Protein AF-A0A7V3M2Y8-F1 (afdb_monomer)

Radius of gyration: 20.17 Å; Cα contacts (8 Å, |Δi|>4): 232; chains: 1; bounding box: 58×28×69 Å

pLDDT: mean 88.58, std 16.29, range [35.72, 98.75]

Sequence (155 aa):
MASTNAPSAGGGMNLGDLMNTKPVTVRPTETVAAAAKRMRDEGVGCVVVTNSTRKPIGILTDRDIVLAVVAEGRLPEATRVEEVMCRHVISGRPTHSLMDAAMKMAEASIRRLPIVDDQGRMVGLVSVDDLLVILITELSNISAAIAGPSKILTT

Foldseek 3Di:
DDDDDDDPDPDDAFQLNQFAQDFAADEQQQFQVVVVVSCVVVVHQKHFYAYPQQAGQFIDGVVLCCPVDVVVVHDRRPHGNNVRTHRDAAAAERHHHLVVVVVVCVVVVHFKHFYADPVNHGRGMDGVVSSVVVVVVVVVVVVVVVPDDDPPDDD

Structure (mmCIF, N/CA/C/O backbone):
data_AF-A0A7V3M2Y8-F1
#
_entry.id   AF-A0A7V3M2Y8-F1
#
loop_
_atom_site.group_PDB
_atom_site.id
_atom_site.type_symbol
_atom_site.label_atom_id
_atom_site.label_alt_id
_atom_site.label_comp_id
_atom_site.label_asym_id
_atom_site.label_entity_id
_atom_site.label_seq_id
_atom_site.pdbx_PDB_ins_code
_atom_site.Cartn_x
_atom_site.Cartn_y
_atom_site.Cartn_z
_atom_site.occupancy
_atom_site.B_iso_or_equiv
_atom_site.auth_seq_id
_atom_site.auth_comp_id
_atom_site.auth_asym_id
_atom_site.auth_atom_id
_atom_site.pdbx_PDB_model_num
ATOM 1 N N . MET A 1 1 ? -19.355 -6.483 -28.155 1.00 37.59 1 MET A N 1
ATOM 2 C CA . MET A 1 1 ? -18.387 -5.512 -28.705 1.00 37.59 1 MET A CA 1
ATOM 3 C C . MET A 1 1 ? -17.019 -5.909 -28.190 1.00 37.59 1 MET A C 1
ATOM 5 O O . MET A 1 1 ? -16.783 -5.826 -26.993 1.00 37.59 1 MET A O 1
ATOM 9 N N . ALA A 1 2 ? -16.209 -6.501 -29.064 1.00 36.12 2 ALA A N 1
ATOM 10 C CA . ALA A 1 2 ? -14.887 -7.010 -28.733 1.00 36.12 2 ALA A CA 1
ATOM 11 C C . ALA A 1 2 ? -13.915 -5.829 -28.615 1.00 36.12 2 ALA A C 1
ATOM 13 O O . ALA A 1 2 ? -13.763 -5.070 -29.569 1.00 36.12 2 ALA A O 1
ATOM 14 N N . SER A 1 3 ? -13.299 -5.658 -27.445 1.00 37.28 3 SER A N 1
ATOM 15 C CA . SER A 1 3 ? -12.208 -4.702 -27.267 1.00 37.28 3 SER A CA 1
ATOM 16 C C . SER A 1 3 ? -10.911 -5.405 -27.644 1.00 37.28 3 SER A C 1
ATOM 18 O O . SER A 1 3 ? -10.345 -6.170 -26.865 1.00 37.28 3 SER A O 1
ATOM 20 N N . THR A 1 4 ? -10.503 -5.201 -28.889 1.00 35.72 4 THR A N 1
ATOM 21 C CA . THR A 1 4 ? -9.242 -5.667 -29.456 1.00 35.72 4 THR A CA 1
ATOM 22 C C . THR A 1 4 ? -8.098 -4.882 -28.816 1.00 35.72 4 THR A C 1
ATOM 24 O O . THR A 1 4 ? -7.959 -3.688 -29.065 1.00 35.72 4 THR A O 1
ATOM 27 N N . ASN A 1 5 ? -7.281 -5.534 -27.984 1.00 39.06 5 ASN A N 1
ATOM 28 C CA . ASN A 1 5 ? -6.017 -4.961 -27.525 1.00 39.06 5 ASN A CA 1
ATOM 29 C C . ASN A 1 5 ? -5.008 -5.078 -28.672 1.00 39.06 5 ASN A C 1
ATOM 31 O O . ASN A 1 5 ? -4.447 -6.146 -28.915 1.00 39.06 5 ASN A O 1
ATOM 35 N N . ALA A 1 6 ? -4.831 -3.990 -29.417 1.00 38.66 6 ALA A N 1
ATOM 36 C CA . ALA A 1 6 ? -3.717 -3.870 -30.342 1.00 38.66 6 ALA A CA 1
ATOM 37 C C . ALA A 1 6 ? -2.408 -3.777 -29.533 1.00 38.66 6 ALA A C 1
ATOM 39 O O . ALA A 1 6 ? -2.364 -3.029 -28.553 1.00 38.66 6 ALA A O 1
ATOM 40 N N . PRO A 1 7 ? -1.342 -4.498 -29.916 1.00 39.38 7 PRO A N 1
ATOM 41 C CA . PRO A 1 7 ? -0.027 -4.273 -29.337 1.00 39.38 7 PRO A CA 1
ATOM 42 C C . PRO A 1 7 ? 0.440 -2.872 -29.751 1.00 39.38 7 PRO A C 1
ATOM 44 O O . PRO A 1 7 ? 0.380 -2.514 -30.930 1.00 39.38 7 PRO A O 1
ATOM 47 N N . SER A 1 8 ? 0.858 -2.055 -28.785 1.00 45.00 8 SER A N 1
ATOM 48 C CA . SER A 1 8 ? 1.403 -0.725 -29.052 1.00 45.00 8 SER A CA 1
ATOM 49 C C . SER A 1 8 ? 2.702 -0.864 -29.845 1.00 45.00 8 SER A C 1
ATOM 51 O O . SER A 1 8 ? 3.747 -1.273 -29.339 1.00 45.00 8 SER A O 1
ATOM 53 N N . ALA A 1 9 ? 2.623 -0.535 -31.132 1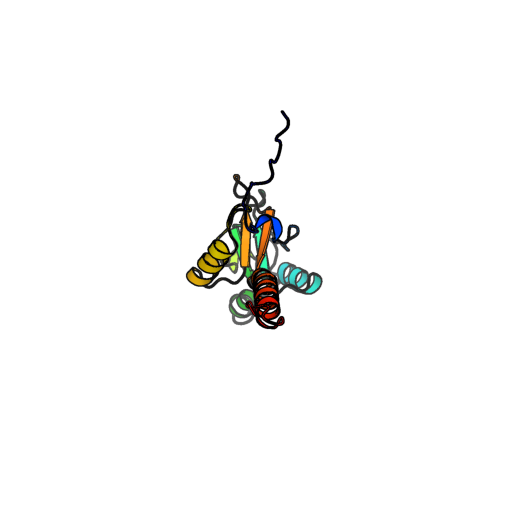.00 40.88 9 ALA A N 1
ATOM 54 C CA . ALA A 1 9 ? 3.764 -0.468 -32.026 1.00 40.88 9 ALA A CA 1
ATOM 55 C C . ALA A 1 9 ? 4.756 0.591 -31.505 1.00 40.88 9 ALA A C 1
ATOM 57 O O . ALA A 1 9 ? 4.487 1.789 -31.573 1.00 40.88 9 ALA A O 1
ATOM 58 N N . GLY A 1 10 ? 5.876 0.121 -30.942 1.00 46.59 10 GLY A N 1
ATOM 59 C CA . GLY A 1 10 ? 7.002 0.924 -30.441 1.00 46.59 10 GLY A CA 1
ATOM 60 C C . GLY A 1 10 ? 7.194 0.957 -28.916 1.00 46.59 10 GLY A C 1
ATOM 61 O O . GLY A 1 10 ? 8.102 1.638 -28.448 1.00 46.59 10 GLY A O 1
ATOM 62 N N . GLY A 1 11 ? 6.351 0.279 -28.130 1.00 46.22 11 GLY A N 1
ATOM 63 C CA . GLY A 1 11 ? 6.223 0.540 -26.691 1.00 46.22 11 GLY A CA 1
ATOM 64 C C . GLY A 1 11 ? 7.236 -0.181 -25.799 1.00 46.22 11 GLY A C 1
ATOM 65 O O . GLY A 1 11 ? 7.271 -1.407 -25.768 1.00 46.22 11 GLY A O 1
ATOM 66 N N . GLY A 1 12 ? 8.012 0.576 -25.018 1.00 69.81 12 GLY A N 1
ATOM 67 C CA . GLY A 1 12 ? 8.744 0.031 -23.871 1.00 69.81 12 GLY A CA 1
ATOM 68 C C . GLY A 1 12 ? 7.805 -0.588 -22.823 1.00 69.81 12 GLY A C 1
ATOM 69 O O . GLY A 1 12 ? 6.608 -0.295 -22.801 1.00 69.81 12 GLY A O 1
ATOM 70 N N . MET A 1 13 ? 8.364 -1.438 -21.956 1.00 83.31 13 MET A N 1
ATOM 71 C CA . MET A 1 13 ? 7.648 -2.094 -20.852 1.00 83.31 13 MET A CA 1
ATOM 72 C C . MET A 1 13 ? 6.862 -1.074 -20.010 1.00 83.31 13 MET A C 1
ATOM 74 O O . MET A 1 13 ? 7.381 -0.004 -19.675 1.00 83.31 13 MET A O 1
ATOM 78 N N . ASN A 1 14 ? 5.615 -1.401 -19.664 1.00 93.06 14 ASN A N 1
ATOM 79 C CA . ASN A 1 14 ? 4.768 -0.582 -18.793 1.00 93.06 14 ASN A CA 1
ATOM 80 C C . ASN A 1 14 ? 4.514 -1.277 -17.443 1.00 93.06 14 ASN A C 1
ATOM 82 O O . ASN A 1 14 ? 4.909 -2.420 -17.219 1.00 93.06 14 ASN A O 1
ATOM 86 N N . LEU A 1 15 ? 3.851 -0.583 -16.514 1.00 94.50 15 LEU A N 1
ATOM 87 C CA . LEU A 1 15 ? 3.574 -1.138 -15.184 1.00 94.50 15 LEU A CA 1
ATOM 88 C C . LEU A 1 15 ? 2.610 -2.328 -15.204 1.00 94.50 15 LEU A C 1
ATOM 90 O O . LEU A 1 15 ? 2.671 -3.160 -14.303 1.00 94.50 15 LEU A O 1
ATOM 94 N N . GLY A 1 16 ? 1.723 -2.419 -16.193 1.00 93.38 16 GLY A N 1
ATOM 95 C CA . GLY A 1 16 ? 0.828 -3.560 -16.372 1.00 93.38 16 GLY A CA 1
ATOM 96 C C . GLY A 1 16 ? 1.572 -4.865 -16.655 1.00 93.38 16 GLY A C 1
ATOM 97 O O . GLY A 1 16 ? 1.127 -5.912 -16.191 1.00 93.38 16 GLY A O 1
ATOM 98 N N . ASP A 1 17 ? 2.715 -4.786 -17.338 1.00 91.56 17 ASP A N 1
ATOM 99 C CA . ASP A 1 17 ? 3.572 -5.938 -17.644 1.00 91.56 17 ASP A CA 1
ATOM 100 C C . ASP A 1 17 ? 4.380 -6.412 -16.420 1.00 91.56 17 ASP A C 1
ATOM 102 O O . ASP A 1 17 ? 4.778 -7.574 -16.350 1.00 91.56 17 ASP A O 1
ATOM 106 N N . LEU A 1 18 ? 4.612 -5.517 -15.450 1.00 91.81 18 LEU A N 1
ATOM 107 C CA . LEU A 1 18 ? 5.467 -5.753 -14.280 1.00 91.81 18 LEU A CA 1
ATOM 108 C C . LEU A 1 18 ? 4.690 -6.060 -12.991 1.00 91.81 18 LEU A C 1
ATOM 110 O O . LEU A 1 18 ? 5.189 -6.762 -12.115 1.00 91.81 18 LEU A O 1
ATOM 114 N N . MET A 1 19 ? 3.497 -5.488 -12.822 1.00 92.81 19 MET A N 1
ATOM 115 C CA . MET A 1 19 ? 2.816 -5.471 -11.527 1.00 92.81 19 MET A CA 1
ATOM 116 C C . MET A 1 19 ? 2.486 -6.865 -10.982 1.00 92.81 19 MET A C 1
ATOM 118 O O . MET A 1 19 ? 2.012 -7.753 -11.693 1.00 92.81 19 MET A O 1
ATOM 122 N N . ASN A 1 20 ? 2.576 -7.011 -9.659 1.00 92.19 20 ASN A N 1
ATOM 123 C CA . ASN A 1 20 ? 1.949 -8.132 -8.976 1.00 92.19 20 ASN A CA 1
ATOM 124 C C . ASN A 1 20 ? 0.421 -7.953 -9.006 1.00 92.19 20 ASN A C 1
ATOM 126 O O . ASN A 1 20 ? -0.121 -7.032 -8.392 1.00 92.19 20 ASN A O 1
ATOM 130 N N . THR A 1 21 ? -0.277 -8.854 -9.701 1.00 92.19 21 THR A N 1
ATOM 131 C CA . THR A 1 21 ? -1.742 -8.832 -9.885 1.00 92.19 21 THR A CA 1
ATOM 132 C C . THR A 1 21 ? -2.530 -9.373 -8.688 1.00 92.19 21 THR A C 1
ATOM 134 O O . THR A 1 21 ? -3.751 -9.210 -8.617 1.00 92.19 21 THR A O 1
ATOM 137 N N . LYS A 1 22 ? -1.851 -9.988 -7.714 1.00 89.19 22 LYS A N 1
ATOM 138 C CA . LYS A 1 22 ? -2.440 -10.511 -6.474 1.00 89.19 22 LYS A CA 1
ATOM 139 C C . LYS A 1 22 ? -1.781 -9.865 -5.250 1.00 89.19 22 LYS A C 1
ATOM 141 O O . LYS A 1 22 ? -1.167 -10.562 -4.445 1.00 89.19 22 LYS A O 1
ATOM 146 N N . PRO A 1 23 ? -1.882 -8.533 -5.090 1.00 88.75 23 PRO A N 1
ATOM 147 C CA . PRO A 1 23 ? -1.292 -7.872 -3.942 1.00 88.75 23 PRO A CA 1
ATOM 148 C C . PRO A 1 23 ? -2.015 -8.264 -2.655 1.00 88.75 23 PRO A C 1
ATOM 150 O O . PRO A 1 23 ? -3.239 -8.425 -2.623 1.00 88.75 23 PRO A O 1
ATOM 153 N N . VAL A 1 24 ? -1.250 -8.352 -1.572 1.00 93.94 24 VAL A N 1
ATOM 154 C CA . VAL A 1 24 ? -1.788 -8.597 -0.237 1.00 93.94 24 VAL A CA 1
ATOM 155 C C . VAL A 1 24 ? -2.535 -7.349 0.229 1.00 93.94 24 VAL A C 1
ATOM 157 O O . VAL A 1 24 ? -1.978 -6.249 0.303 1.00 93.94 24 VAL A O 1
ATOM 160 N N . THR A 1 25 ? -3.820 -7.513 0.536 1.00 96.69 25 THR A N 1
ATOM 161 C CA . THR A 1 25 ? -4.692 -6.411 0.957 1.00 96.69 25 THR A CA 1
ATOM 162 C C . THR A 1 25 ? -5.392 -6.720 2.266 1.00 96.69 25 THR A C 1
ATOM 164 O O . THR A 1 25 ? -5.542 -7.883 2.635 1.00 96.69 25 THR A O 1
ATOM 167 N N . VAL A 1 26 ? -5.827 -5.675 2.966 1.00 97.88 26 VAL A N 1
ATOM 168 C CA . VAL A 1 26 ? -6.645 -5.748 4.187 1.00 97.88 26 VAL A CA 1
ATOM 169 C C . VAL A 1 26 ? -7.804 -4.751 4.114 1.00 97.88 26 VAL A C 1
ATOM 171 O O . VAL A 1 26 ? -7.811 -3.831 3.291 1.00 97.88 26 VAL A O 1
ATOM 174 N N . ARG A 1 27 ? -8.803 -4.930 4.972 1.00 98.12 27 ARG A N 1
ATOM 175 C CA . ARG A 1 27 ? -9.927 -4.017 5.184 1.00 98.12 27 ARG A CA 1
ATOM 176 C C . ARG A 1 27 ? -9.571 -3.006 6.276 1.00 98.12 27 ARG A C 1
ATOM 178 O O . ARG A 1 27 ? -8.875 -3.365 7.220 1.00 98.12 27 ARG A O 1
ATOM 185 N N . PRO A 1 28 ? -10.114 -1.779 6.220 1.00 98.06 28 PRO A N 1
ATOM 186 C CA . PRO A 1 28 ? -9.896 -0.772 7.265 1.00 98.06 28 PRO A CA 1
ATOM 187 C C . PRO A 1 28 ? -10.350 -1.235 8.657 1.00 98.06 28 PRO A C 1
ATOM 189 O O . PRO A 1 28 ? -9.745 -0.870 9.659 1.00 98.06 28 PRO A O 1
ATOM 192 N N . THR A 1 29 ? -11.393 -2.066 8.707 1.00 98.19 29 THR A N 1
ATOM 193 C CA . THR A 1 29 ? -12.003 -2.574 9.941 1.00 98.19 29 THR A CA 1
ATOM 194 C C . THR A 1 29 ? -11.336 -3.834 10.490 1.00 98.19 29 THR A C 1
ATOM 196 O O . THR A 1 29 ? -11.727 -4.293 11.559 1.00 98.19 29 THR A O 1
ATOM 199 N N . GLU A 1 30 ? -10.396 -4.442 9.756 1.00 98.50 30 GLU A N 1
ATOM 200 C CA . GLU A 1 30 ? -9.602 -5.554 10.288 1.00 98.50 30 GLU A CA 1
ATOM 201 C C . GLU A 1 30 ? -8.678 -5.056 11.405 1.00 98.50 30 GLU A C 1
ATOM 203 O O . GLU A 1 30 ? -8.342 -3.871 11.480 1.00 98.50 30 GLU A O 1
ATOM 208 N N . THR A 1 31 ? -8.275 -5.965 12.288 1.00 98.75 31 THR A N 1
ATOM 209 C CA . THR A 1 31 ? -7.360 -5.646 13.385 1.00 98.75 31 THR A CA 1
ATOM 210 C C . THR A 1 31 ? -5.920 -5.596 12.889 1.00 98.75 31 THR A C 1
ATOM 212 O O . THR A 1 31 ? -5.555 -6.257 11.909 1.00 98.75 31 THR A O 1
ATOM 215 N N . VAL A 1 32 ? -5.071 -4.853 13.594 1.00 98.62 32 VAL A N 1
ATOM 216 C CA . VAL A 1 32 ? -3.632 -4.825 13.308 1.00 98.62 32 VAL A CA 1
ATOM 217 C C . VAL A 1 32 ? -3.017 -6.218 13.467 1.00 98.62 32 VAL A C 1
ATOM 219 O O . VAL A 1 32 ? -2.200 -6.614 12.640 1.00 98.62 32 VAL A O 1
ATOM 222 N N . ALA A 1 33 ? -3.464 -7.007 14.449 1.00 98.56 33 ALA A N 1
ATOM 223 C CA . ALA A 1 33 ? -3.034 -8.398 14.609 1.00 98.56 33 ALA A CA 1
ATOM 224 C C . ALA A 1 33 ? -3.329 -9.259 13.365 1.00 98.56 33 ALA A C 1
ATOM 226 O O . ALA A 1 33 ? -2.471 -10.020 12.912 1.00 98.56 33 ALA A O 1
ATOM 227 N N . ALA A 1 34 ? -4.526 -9.128 12.780 1.00 98.50 34 ALA A N 1
ATOM 228 C CA . ALA A 1 34 ? -4.894 -9.855 11.566 1.00 98.50 34 ALA A CA 1
ATOM 229 C C . ALA A 1 34 ? -4.056 -9.409 10.357 1.00 98.50 34 ALA A C 1
ATOM 231 O O . ALA A 1 34 ? -3.604 -10.252 9.578 1.00 98.50 34 ALA A O 1
ATOM 232 N N . ALA A 1 35 ? -3.798 -8.103 10.230 1.00 98.31 35 ALA A N 1
ATOM 233 C CA . ALA A 1 35 ? -2.927 -7.565 9.190 1.00 98.31 35 ALA A CA 1
ATOM 234 C C . ALA A 1 35 ? -1.484 -8.082 9.326 1.00 98.31 35 ALA A C 1
ATOM 236 O O . ALA A 1 35 ? -0.930 -8.579 8.349 1.00 98.31 35 ALA A O 1
ATOM 237 N N . ALA A 1 36 ? -0.913 -8.056 10.534 1.00 98.19 36 ALA A N 1
ATOM 238 C CA . ALA A 1 36 ? 0.427 -8.573 10.823 1.00 98.19 36 ALA A CA 1
ATOM 239 C C . ALA A 1 36 ? 0.540 -10.085 10.565 1.00 98.19 36 ALA A C 1
ATOM 241 O O . ALA A 1 36 ? 1.536 -10.574 10.033 1.00 98.19 36 ALA A O 1
ATOM 242 N N . LYS A 1 37 ? -0.507 -10.848 10.897 1.00 98.25 37 LYS A N 1
ATOM 243 C CA . LYS A 1 37 ? -0.588 -12.272 10.556 1.00 98.25 37 LYS A CA 1
ATOM 244 C C . LYS A 1 37 ? -0.553 -12.482 9.041 1.00 98.25 37 LYS A C 1
ATOM 246 O O . LYS A 1 37 ? 0.223 -13.310 8.581 1.00 98.25 37 LYS A O 1
ATOM 251 N N . ARG A 1 38 ? -1.328 -11.707 8.278 1.00 97.81 38 ARG A N 1
ATOM 252 C CA . ARG A 1 38 ? -1.330 -11.775 6.810 1.00 97.81 38 ARG A CA 1
ATOM 253 C C . ARG A 1 38 ? 0.029 -11.385 6.218 1.00 97.81 38 ARG A C 1
ATOM 255 O O . ARG A 1 38 ? 0.496 -12.057 5.312 1.00 97.81 38 ARG A O 1
ATOM 262 N N . MET A 1 39 ? 0.681 -10.358 6.764 1.00 96.75 39 MET A N 1
ATOM 263 C CA . MET A 1 39 ? 2.054 -9.974 6.407 1.00 96.75 39 MET A CA 1
ATOM 264 C C . MET A 1 39 ? 3.031 -11.143 6.561 1.00 96.75 39 MET A C 1
ATOM 266 O O . MET A 1 39 ? 3.744 -11.473 5.619 1.00 96.75 39 MET A O 1
ATOM 270 N N . ARG A 1 40 ? 3.014 -11.820 7.716 1.00 97.19 40 ARG A N 1
ATOM 271 C CA . ARG A 1 40 ? 3.857 -12.997 7.962 1.00 97.19 40 ARG A CA 1
ATOM 272 C C . ARG A 1 40 ? 3.538 -14.145 7.008 1.00 97.19 40 ARG A C 1
ATOM 274 O O . ARG A 1 40 ? 4.458 -14.712 6.431 1.00 97.19 40 ARG A O 1
ATOM 281 N N . ASP A 1 41 ? 2.262 -14.502 6.887 1.00 96.81 41 ASP A N 1
ATOM 282 C CA . ASP A 1 41 ? 1.836 -15.688 6.138 1.00 96.81 41 ASP A CA 1
ATOM 283 C C . ASP A 1 41 ? 2.131 -15.535 4.628 1.00 96.81 41 ASP A C 1
ATOM 285 O O . ASP A 1 41 ? 2.451 -16.517 3.966 1.00 96.81 41 ASP A O 1
ATOM 289 N N . GLU A 1 42 ? 2.108 -14.303 4.108 1.00 94.50 42 GLU A N 1
ATOM 290 C CA . GLU A 1 42 ? 2.435 -13.972 2.711 1.00 94.50 42 GLU A CA 1
ATOM 291 C C . GLU A 1 42 ? 3.896 -13.514 2.510 1.00 94.50 42 GLU A C 1
ATOM 293 O O . GLU A 1 42 ? 4.312 -13.239 1.386 1.00 94.50 42 GLU A O 1
ATOM 298 N N . GLY A 1 43 ? 4.684 -13.391 3.584 1.00 92.19 43 G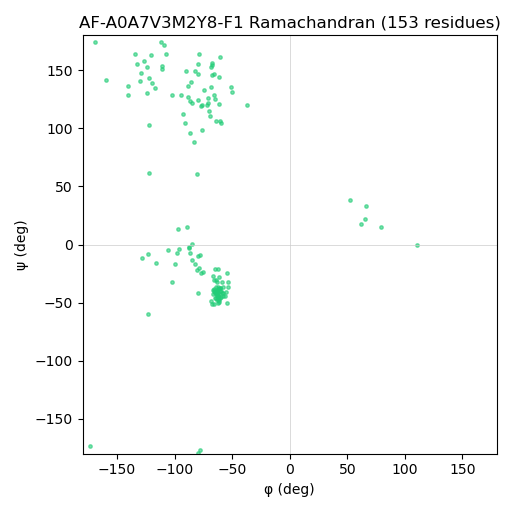LY A N 1
ATOM 299 C CA . GLY A 1 43 ? 6.080 -12.945 3.523 1.00 92.19 43 GLY A CA 1
ATOM 300 C C . GLY A 1 43 ? 6.272 -11.490 3.071 1.00 92.19 43 GLY A C 1
ATOM 301 O O . GLY A 1 43 ? 7.262 -11.180 2.410 1.00 92.19 43 GLY A O 1
ATOM 302 N N . VAL A 1 44 ? 5.345 -10.585 3.406 1.00 91.88 44 VAL A N 1
ATOM 303 C CA . VAL A 1 44 ? 5.383 -9.166 3.006 1.00 91.88 44 VAL A CA 1
ATOM 304 C C . VAL A 1 44 ? 5.424 -8.231 4.214 1.00 91.88 44 VAL A C 1
ATOM 306 O O . VAL A 1 44 ? 4.666 -8.410 5.153 1.00 91.88 44 VAL A O 1
ATOM 309 N N . GLY A 1 45 ? 6.232 -7.167 4.168 1.00 91.62 45 GLY A N 1
ATOM 310 C CA . GLY A 1 45 ? 6.291 -6.147 5.240 1.00 91.62 45 GLY A CA 1
ATOM 311 C C . GLY A 1 45 ? 5.310 -4.976 5.077 1.00 91.62 45 GLY A C 1
ATOM 312 O O . GLY A 1 45 ? 5.517 -3.880 5.606 1.00 91.62 45 GLY A O 1
ATOM 313 N N . CYS A 1 46 ? 4.310 -5.133 4.206 1.00 92.94 46 CYS A N 1
ATOM 314 C CA . CYS A 1 46 ? 3.356 -4.087 3.854 1.00 92.94 46 CYS A CA 1
ATOM 315 C C . CYS A 1 46 ? 2.084 -4.685 3.258 1.00 92.94 46 CYS A C 1
ATOM 317 O O . CYS A 1 46 ? 2.149 -5.5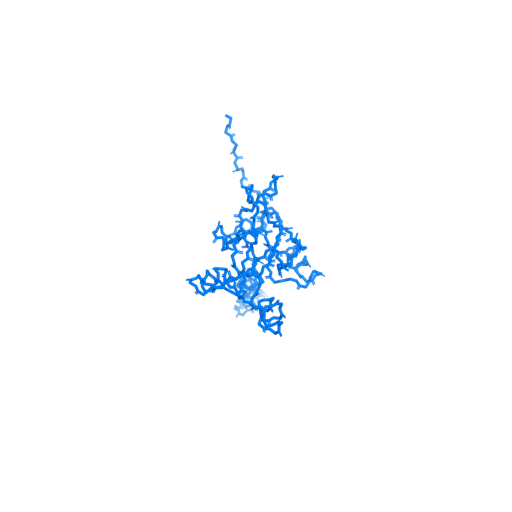82 2.419 1.00 92.94 46 CYS A O 1
ATOM 319 N N . VAL A 1 47 ? 0.938 -4.105 3.605 1.00 96.06 47 VAL A N 1
ATOM 320 C CA . VAL A 1 47 ? -0.366 -4.427 3.016 1.00 96.06 47 VAL A CA 1
ATOM 321 C C . VAL A 1 47 ? -1.064 -3.160 2.556 1.00 96.06 47 VAL A C 1
ATOM 323 O O . VAL A 1 47 ? -0.928 -2.096 3.166 1.00 96.06 47 VAL A O 1
ATOM 326 N N . VAL A 1 48 ? -1.841 -3.273 1.482 1.00 96.94 48 VAL A N 1
ATOM 327 C CA . VAL A 1 48 ? -2.667 -2.156 1.017 1.00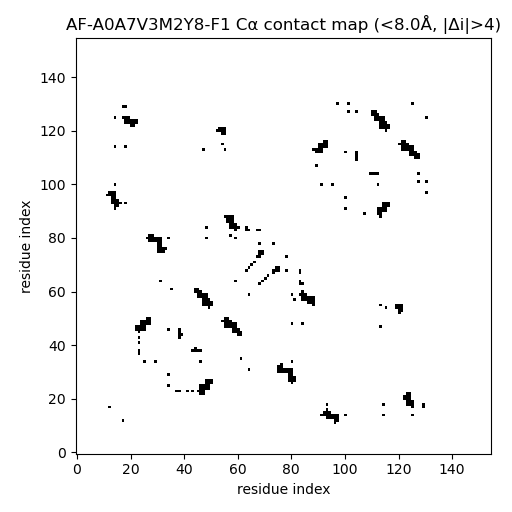 96.94 48 VAL A CA 1
ATOM 328 C C . VAL A 1 48 ? -4.067 -2.275 1.594 1.00 96.94 48 VAL A C 1
ATOM 330 O O . VAL A 1 48 ? -4.722 -3.314 1.502 1.00 96.94 48 VAL A O 1
ATOM 333 N N . VAL A 1 49 ? -4.539 -1.195 2.201 1.00 98.00 49 VAL A N 1
ATOM 334 C CA . VAL A 1 49 ? -5.864 -1.124 2.802 1.00 98.00 49 VAL A CA 1
ATOM 335 C C . VAL A 1 49 ? -6.863 -0.725 1.731 1.00 98.00 49 VAL A C 1
ATOM 337 O O . VAL A 1 49 ? -6.718 0.321 1.096 1.00 98.00 49 VAL A O 1
ATOM 340 N N . THR A 1 50 ? -7.889 -1.547 1.523 1.00 97.50 50 THR A N 1
ATOM 341 C CA . THR A 1 50 ? -8.910 -1.307 0.499 1.00 97.50 50 THR A CA 1
ATOM 342 C C . THR A 1 50 ? -10.315 -1.234 1.086 1.00 97.50 50 THR A C 1
ATOM 344 O O . THR A 1 50 ? -10.676 -1.962 2.015 1.00 97.50 50 THR A O 1
ATOM 347 N N . ASN A 1 51 ? -11.141 -0.350 0.526 1.00 96.19 51 ASN A N 1
ATOM 348 C CA . ASN A 1 51 ? -12.557 -0.247 0.883 1.00 96.19 51 ASN A CA 1
ATOM 349 C C . ASN A 1 51 ? -13.408 -1.331 0.183 1.00 96.19 51 ASN A C 1
ATOM 351 O O . ASN A 1 51 ? -12.904 -2.164 -0.573 1.00 96.19 51 ASN A O 1
ATOM 355 N N . SER A 1 52 ? -14.727 -1.351 0.412 1.00 95.44 52 SER A N 1
ATOM 356 C CA . SER A 1 52 ? -15.672 -2.311 -0.207 1.00 95.44 52 SER A CA 1
ATOM 357 C C . SER A 1 52 ? -15.642 -2.361 -1.731 1.00 95.44 52 SER A C 1
ATOM 359 O O . SER A 1 52 ? -15.959 -3.404 -2.288 1.00 95.44 52 SER A O 1
ATOM 361 N N . THR A 1 53 ? -15.204 -1.298 -2.401 1.00 95.38 53 THR A N 1
ATOM 362 C CA . THR A 1 53 ? -15.109 -1.231 -3.862 1.00 95.38 53 THR A CA 1
ATOM 363 C C . THR A 1 53 ? -13.706 -1.543 -4.391 1.00 95.38 53 THR A C 1
ATOM 365 O O . THR A 1 53 ? -13.437 -1.317 -5.566 1.00 95.38 53 THR A O 1
ATOM 368 N N . ARG A 1 54 ? -12.811 -2.088 -3.549 1.00 94.75 54 ARG A N 1
ATOM 369 C CA . ARG A 1 54 ? -11.387 -2.356 -3.840 1.00 94.75 54 ARG A CA 1
ATOM 370 C C . ARG A 1 54 ? -10.559 -1.109 -4.166 1.00 94.75 54 ARG A C 1
ATOM 372 O O . ARG A 1 54 ? -9.466 -1.231 -4.718 1.00 94.75 54 ARG A O 1
ATOM 379 N N . LYS A 1 55 ? -11.031 0.090 -3.821 1.00 96.88 55 LYS A N 1
ATOM 380 C CA . LYS A 1 55 ? -10.197 1.292 -3.924 1.00 96.88 55 LYS A CA 1
ATOM 381 C C . LYS A 1 55 ? -9.168 1.285 -2.799 1.00 96.88 55 LYS A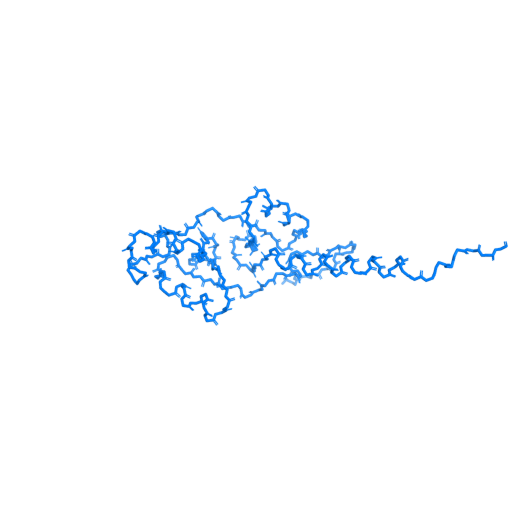 C 1
ATOM 383 O O . LYS A 1 55 ? -9.562 1.032 -1.654 1.00 96.88 55 LYS A O 1
ATOM 388 N N . PRO A 1 56 ? -7.886 1.550 -3.087 1.00 97.25 56 PRO A N 1
ATOM 389 C CA . PRO A 1 56 ? -6.889 1.686 -2.045 1.00 97.25 56 PRO A CA 1
ATOM 390 C C . PRO A 1 56 ? -7.137 2.993 -1.279 1.00 97.25 56 PRO A C 1
ATOM 392 O O . PRO A 1 56 ? -7.274 4.058 -1.874 1.00 97.25 56 PRO A O 1
ATOM 395 N N . ILE A 1 57 ? -7.251 2.892 0.042 1.00 97.50 57 ILE A N 1
ATOM 396 C CA . ILE A 1 57 ? -7.562 4.010 0.951 1.00 97.50 57 ILE A CA 1
ATOM 397 C C . ILE A 1 57 ? -6.506 4.200 2.041 1.00 97.50 57 ILE A C 1
ATOM 399 O O . ILE A 1 57 ? -6.564 5.166 2.798 1.00 97.50 57 ILE A O 1
ATOM 403 N N . GLY A 1 58 ? -5.561 3.270 2.138 1.00 96.69 58 GLY A N 1
ATOM 404 C CA . GLY A 1 58 ? -4.398 3.418 2.986 1.00 96.69 58 GLY A CA 1
ATOM 405 C C . GLY A 1 58 ? -3.357 2.344 2.727 1.00 96.69 58 GLY A C 1
ATOM 406 O O . GLY A 1 58 ? -3.580 1.406 1.960 1.00 96.69 58 GLY A O 1
ATOM 407 N N . ILE A 1 59 ? -2.216 2.485 3.382 1.00 95.75 59 ILE A N 1
ATOM 408 C CA . ILE A 1 59 ? -1.143 1.495 3.420 1.00 95.75 59 ILE A CA 1
ATOM 409 C C . ILE A 1 59 ? -0.754 1.291 4.883 1.00 95.75 59 ILE A C 1
ATOM 411 O O . ILE A 1 59 ? -0.718 2.252 5.651 1.00 95.75 59 ILE A O 1
ATOM 415 N N . LEU A 1 60 ? -0.486 0.042 5.259 1.00 97.06 60 LEU A N 1
ATOM 416 C CA . LEU A 1 60 ? 0.049 -0.313 6.569 1.00 97.06 60 LEU A CA 1
ATOM 417 C C . LEU A 1 60 ? 1.348 -1.101 6.392 1.00 97.06 60 LEU A C 1
ATOM 419 O O . LEU A 1 60 ? 1.380 -2.070 5.631 1.00 97.06 60 LEU A O 1
ATOM 423 N N . THR A 1 61 ? 2.394 -0.700 7.107 1.00 95.44 61 THR A N 1
ATOM 424 C CA . THR A 1 61 ? 3.719 -1.334 7.104 1.00 95.44 61 THR A CA 1
ATOM 425 C C . THR A 1 61 ? 4.116 -1.827 8.494 1.00 95.44 61 THR A C 1
ATOM 427 O O . THR A 1 61 ? 3.581 -1.357 9.498 1.00 95.44 61 THR A O 1
ATOM 430 N N . ASP A 1 62 ? 5.112 -2.714 8.571 1.00 95.62 62 ASP A N 1
ATOM 431 C CA . ASP A 1 62 ? 5.678 -3.173 9.852 1.00 95.62 62 ASP A CA 1
ATOM 432 C C . ASP A 1 62 ? 6.132 -1.998 10.734 1.00 95.62 62 ASP A C 1
ATOM 434 O O . ASP A 1 62 ? 5.957 -2.010 11.952 1.00 95.62 62 ASP A O 1
ATOM 438 N N . ARG A 1 63 ? 6.671 -0.939 10.111 1.00 94.62 63 ARG A N 1
ATOM 439 C CA . ARG A 1 63 ? 7.089 0.283 10.807 1.00 94.62 63 ARG A CA 1
ATOM 440 C C . ARG A 1 63 ? 5.906 0.994 11.457 1.00 94.62 63 ARG A C 1
ATOM 442 O O . ARG A 1 63 ? 6.038 1.435 12.595 1.00 94.62 63 ARG A O 1
ATOM 449 N N . ASP A 1 64 ? 4.777 1.097 10.762 1.00 95.50 64 ASP A N 1
ATOM 450 C CA . ASP A 1 64 ? 3.571 1.727 11.309 1.00 95.50 64 ASP A CA 1
ATOM 451 C C . ASP A 1 64 ? 3.052 0.937 12.514 1.00 95.50 64 ASP A C 1
ATOM 453 O O . ASP A 1 64 ? 2.686 1.522 13.527 1.00 95.50 64 ASP A O 1
ATOM 457 N N . ILE A 1 65 ? 3.095 -0.398 12.447 1.00 97.88 65 ILE A N 1
ATOM 458 C CA . ILE A 1 65 ? 2.707 -1.271 13.563 1.00 97.88 65 ILE A CA 1
ATOM 459 C C . ILE A 1 65 ? 3.631 -1.051 14.767 1.00 97.88 65 ILE A C 1
ATOM 461 O O . ILE A 1 65 ? 3.160 -0.861 15.889 1.00 97.88 65 ILE A O 1
ATOM 465 N N . VAL A 1 66 ? 4.946 -1.034 14.549 1.00 98.06 66 VAL A N 1
ATOM 466 C CA . VAL A 1 66 ? 5.920 -0.812 15.627 1.00 98.06 66 VAL A CA 1
ATOM 467 C C . VAL A 1 66 ? 5.720 0.558 16.277 1.00 98.06 66 VAL A C 1
ATOM 469 O O . VAL A 1 66 ? 5.673 0.648 17.501 1.00 98.06 66 VAL A O 1
ATOM 472 N N . LEU A 1 67 ? 5.581 1.617 15.479 1.00 97.69 67 LEU A N 1
ATOM 473 C CA . LEU A 1 67 ? 5.527 2.984 15.996 1.00 97.69 67 LEU A CA 1
ATOM 474 C C . LEU A 1 67 ? 4.159 3.363 16.564 1.00 97.69 67 LEU A C 1
ATOM 476 O O . LEU A 1 67 ? 4.104 3.997 17.604 1.00 97.69 67 LEU A O 1
ATOM 480 N N . ALA A 1 68 ? 3.063 2.990 15.905 1.00 97.38 68 ALA A N 1
ATOM 481 C CA . ALA A 1 68 ? 1.726 3.465 16.264 1.00 97.38 68 ALA A CA 1
ATOM 482 C C . ALA A 1 68 ? 0.924 2.483 17.130 1.00 97.38 68 ALA A C 1
ATOM 484 O O . ALA A 1 68 ? -0.178 2.829 17.565 1.00 97.38 68 ALA A O 1
ATOM 485 N N . VAL A 1 69 ? 1.428 1.260 17.346 1.00 98.12 69 VAL A N 1
ATOM 486 C CA . VAL A 1 69 ? 0.770 0.234 18.174 1.00 98.12 69 VAL A CA 1
ATOM 487 C C . VAL A 1 69 ? 1.687 -0.235 19.291 1.00 98.12 69 VAL A C 1
ATOM 489 O O . VAL A 1 69 ? 1.345 -0.058 20.456 1.00 98.12 69 VAL A O 1
ATOM 492 N N . VAL A 1 70 ? 2.856 -0.790 18.956 1.00 98.12 70 VAL A N 1
ATOM 493 C CA . VAL A 1 70 ? 3.756 -1.381 19.962 1.00 98.12 70 VAL A CA 1
ATOM 494 C C . VAL A 1 70 ? 4.344 -0.308 20.877 1.00 98.12 70 VAL A C 1
ATOM 496 O O . VAL A 1 70 ? 4.237 -0.430 22.095 1.00 98.12 70 VAL A O 1
ATOM 499 N N . ALA A 1 71 ? 4.926 0.752 20.310 1.00 98.19 71 ALA A N 1
ATOM 500 C CA . ALA A 1 71 ? 5.533 1.831 21.092 1.00 98.19 71 ALA A CA 1
ATOM 501 C C . ALA A 1 71 ? 4.507 2.598 21.947 1.00 98.19 71 ALA A C 1
ATOM 503 O O . ALA A 1 71 ? 4.830 3.038 23.045 1.00 98.19 71 ALA A O 1
ATOM 504 N N . GLU A 1 72 ? 3.263 2.684 21.474 1.00 98.00 72 GLU A N 1
ATOM 505 C CA . GLU A 1 72 ? 2.145 3.330 22.175 1.00 98.00 72 GLU A CA 1
ATOM 506 C C . GLU A 1 72 ? 1.439 2.400 23.184 1.00 98.00 72 GLU A C 1
ATOM 508 O O . GLU A 1 72 ? 0.457 2.792 23.810 1.00 98.00 72 GLU A O 1
ATOM 513 N N . GLY A 1 73 ? 1.884 1.144 23.331 1.00 97.50 73 GLY A N 1
ATOM 514 C CA . GLY A 1 73 ? 1.284 0.177 24.258 1.00 97.50 73 GLY A CA 1
ATOM 515 C C . GLY A 1 73 ? -0.155 -0.229 23.911 1.00 97.50 73 GLY A C 1
ATOM 516 O O . GLY A 1 73 ? -0.902 -0.680 24.781 1.00 97.50 73 GLY A O 1
ATOM 517 N N . ARG A 1 74 ? -0.574 -0.065 22.653 1.00 98.25 74 ARG A N 1
ATOM 518 C CA . ARG A 1 74 ? -1.916 -0.443 22.191 1.00 98.25 74 ARG A CA 1
ATOM 519 C C . ARG A 1 74 ? -1.988 -1.944 21.941 1.00 98.25 74 ARG A C 1
ATOM 521 O O . ARG A 1 74 ? -1.035 -2.555 21.466 1.00 98.25 74 ARG A O 1
ATOM 528 N N . LEU A 1 75 ? -3.156 -2.532 22.192 1.00 98.38 75 LEU A N 1
ATOM 529 C CA . LEU A 1 75 ? -3.412 -3.943 21.901 1.00 98.38 75 LEU A CA 1
ATOM 530 C C . LEU A 1 75 ? -3.657 -4.141 20.390 1.00 98.38 75 LEU A C 1
ATOM 532 O O . LEU A 1 75 ? -4.627 -3.573 19.864 1.00 98.38 75 LEU A O 1
ATOM 536 N N . PRO A 1 76 ? -2.836 -4.936 19.673 1.00 98.12 76 PRO A N 1
ATOM 537 C CA . PRO A 1 76 ? -3.003 -5.171 18.235 1.00 98.12 76 PRO A CA 1
ATOM 538 C C . PRO A 1 76 ? -4.337 -5.830 17.857 1.00 98.12 76 PRO A C 1
ATOM 540 O O . PRO A 1 76 ? -4.831 -5.632 16.747 1.00 98.12 76 PRO A O 1
ATOM 543 N N . GLU A 1 77 ? -4.928 -6.611 18.761 1.00 98.44 77 GLU A N 1
ATOM 544 C CA . GLU A 1 77 ? -6.211 -7.298 18.581 1.00 98.44 77 GLU A CA 1
ATOM 545 C C . GLU A 1 77 ? -7.410 -6.356 18.729 1.00 98.44 77 GLU A C 1
ATOM 547 O O . GLU A 1 77 ? -8.474 -6.635 18.182 1.00 98.44 77 GLU A O 1
ATOM 552 N N . ALA A 1 78 ? -7.247 -5.246 19.453 1.00 98.06 78 ALA A N 1
ATOM 553 C CA . ALA A 1 78 ? -8.294 -4.246 19.660 1.00 98.06 78 ALA A CA 1
ATOM 554 C C . ALA A 1 78 ? -8.143 -3.023 18.741 1.00 98.06 78 ALA A C 1
ATOM 556 O O . ALA A 1 78 ? -9.095 -2.268 18.567 1.00 98.06 78 ALA A O 1
ATOM 557 N N . THR A 1 79 ? -6.963 -2.830 18.148 1.00 98.56 79 THR A N 1
ATOM 558 C CA . THR A 1 79 ? -6.666 -1.699 17.263 1.00 98.56 79 THR A CA 1
ATOM 559 C C . THR A 1 79 ? -7.037 -2.030 15.824 1.00 98.56 79 THR A C 1
ATOM 561 O O . THR A 1 79 ? -6.560 -3.027 15.273 1.00 98.56 79 THR A O 1
ATOM 564 N N . ARG A 1 80 ? -7.845 -1.185 15.178 1.00 98.62 80 ARG A N 1
ATOM 565 C CA . ARG A 1 80 ? -8.173 -1.334 13.756 1.00 98.62 80 ARG A CA 1
ATOM 566 C C . ARG A 1 80 ? -7.087 -0.757 12.864 1.00 98.62 80 ARG A C 1
ATOM 568 O O . ARG A 1 80 ? -6.446 0.241 13.187 1.00 98.62 80 ARG A O 1
ATOM 575 N N . VAL A 1 81 ? -6.941 -1.347 11.683 1.00 98.50 81 VAL A N 1
ATOM 576 C CA . VAL A 1 81 ? -6.002 -0.890 10.650 1.00 98.50 81 VAL A CA 1
ATOM 577 C C . VAL A 1 81 ? -6.239 0.579 10.283 1.00 98.50 81 VAL A C 1
ATOM 579 O O . VAL A 1 81 ? -5.284 1.337 10.136 1.00 98.50 81 VAL A O 1
ATOM 582 N N . GLU A 1 82 ? -7.495 1.016 10.170 1.00 98.31 82 GLU A N 1
ATOM 583 C CA . GLU A 1 82 ? -7.833 2.400 9.805 1.00 98.31 82 GLU A CA 1
ATOM 584 C C . GLU A 1 82 ? -7.350 3.467 10.795 1.00 98.31 82 GLU A C 1
ATOM 586 O O . GLU A 1 82 ? -7.230 4.638 10.423 1.00 98.31 82 GLU A O 1
ATOM 591 N N . GLU A 1 83 ? -7.074 3.078 12.038 1.00 97.88 83 GLU A N 1
ATOM 592 C CA . GLU A 1 83 ? -6.590 3.978 13.085 1.00 97.88 83 GLU A CA 1
ATOM 593 C C . GLU A 1 83 ? -5.092 4.276 12.954 1.00 97.88 83 GLU A C 1
ATOM 595 O O . GLU A 1 83 ? -4.621 5.256 13.524 1.00 97.88 83 GLU A O 1
ATOM 600 N N . VAL A 1 84 ? -4.343 3.432 12.236 1.00 97.69 84 VAL A N 1
ATOM 601 C CA . VAL A 1 84 ? -2.872 3.504 12.153 1.00 97.69 84 VAL A CA 1
ATOM 602 C C . VAL A 1 84 ? -2.320 3.508 10.730 1.00 97.69 84 VAL A C 1
ATOM 604 O O . VAL A 1 84 ? -1.143 3.789 10.536 1.00 97.69 84 VAL A O 1
ATOM 607 N N . MET A 1 85 ? -3.142 3.215 9.719 1.00 96.81 85 MET A N 1
ATOM 608 C CA . MET A 1 85 ? -2.706 3.238 8.323 1.00 96.81 85 MET A CA 1
ATOM 609 C C . MET A 1 85 ? -2.333 4.651 7.856 1.00 96.81 85 MET A C 1
ATOM 611 O O . MET A 1 85 ? -3.000 5.637 8.185 1.00 96.81 85 MET A O 1
ATOM 615 N N . CYS A 1 86 ? -1.349 4.741 6.964 1.00 93.69 86 CYS A N 1
ATOM 616 C CA . CYS A 1 86 ? -1.117 5.956 6.197 1.00 93.69 86 CYS A CA 1
ATOM 617 C C . CYS A 1 86 ? -2.231 6.119 5.155 1.00 93.69 86 CYS A C 1
ATOM 619 O O . CYS A 1 86 ? -2.411 5.258 4.295 1.00 93.69 86 CYS A O 1
ATOM 621 N N . ARG A 1 87 ? -2.990 7.219 5.223 1.00 93.38 87 ARG A N 1
ATOM 622 C CA . ARG A 1 87 ? -4.157 7.477 4.353 1.00 93.38 87 ARG A CA 1
ATOM 623 C C . ARG A 1 87 ? -3.795 8.046 2.982 1.00 93.38 87 ARG A C 1
ATOM 625 O O . ARG A 1 87 ? -4.623 8.030 2.073 1.00 93.38 87 ARG A O 1
ATOM 632 N N . HIS A 1 88 ? -2.583 8.571 2.823 1.00 86.50 88 HIS A N 1
ATOM 633 C CA . HIS A 1 88 ? -2.155 9.179 1.570 1.00 86.50 88 HIS A CA 1
ATOM 634 C C . HIS A 1 88 ? -1.660 8.104 0.599 1.00 86.50 88 HIS A C 1
ATOM 636 O O . HIS A 1 88 ? -0.481 7.759 0.575 1.00 86.50 88 HIS A O 1
ATOM 642 N N . VAL A 1 89 ? -2.585 7.547 -0.186 1.00 91.31 89 VAL A N 1
ATOM 643 C CA . VAL A 1 89 ? -2.246 6.538 -1.190 1.00 91.31 89 VAL A CA 1
ATOM 644 C C . VAL A 1 89 ? -1.978 7.187 -2.536 1.00 91.31 89 VAL A C 1
ATOM 646 O O . VAL A 1 89 ? -2.887 7.671 -3.208 1.00 91.31 89 VAL A O 1
ATOM 649 N N . ILE A 1 90 ? -0.724 7.124 -2.958 1.00 94.31 90 ILE A N 1
ATOM 650 C CA . ILE A 1 90 ? -0.319 7.473 -4.316 1.00 94.31 90 ILE A CA 1
ATOM 651 C C . ILE A 1 90 ? -0.434 6.222 -5.173 1.00 94.31 90 ILE A C 1
ATOM 653 O O . ILE A 1 90 ? -0.069 5.131 -4.740 1.00 94.31 90 ILE A O 1
ATOM 657 N N . SER A 1 91 ? -0.978 6.369 -6.378 1.00 96.12 91 SER A N 1
ATOM 658 C CA . SER A 1 91 ? -1.236 5.246 -7.277 1.00 96.12 91 SER A CA 1
ATOM 659 C C . SER A 1 91 ? -0.762 5.508 -8.705 1.00 96.12 91 SER A C 1
ATOM 661 O O . SER A 1 91 ? -0.610 6.649 -9.154 1.00 96.12 91 SER A O 1
ATOM 663 N N . GLY A 1 92 ? -0.495 4.416 -9.416 1.00 96.38 92 GLY A N 1
ATOM 664 C CA . GLY A 1 92 ? -0.192 4.382 -10.839 1.00 96.38 92 GLY A CA 1
ATOM 665 C C . GLY A 1 92 ? -1.324 3.755 -11.654 1.00 96.38 92 GLY A C 1
ATOM 666 O O . GLY A 1 92 ? -2.267 3.186 -11.108 1.00 96.38 92 GLY A O 1
ATOM 667 N N . ARG A 1 93 ? -1.205 3.839 -12.978 1.00 97.38 93 ARG A N 1
ATOM 668 C CA . ARG A 1 93 ? -2.036 3.129 -13.952 1.00 97.38 93 ARG A CA 1
ATOM 669 C C . ARG A 1 93 ? -1.183 2.068 -14.648 1.00 97.38 93 ARG A C 1
ATOM 671 O O . ARG A 1 93 ? 0.023 2.289 -14.767 1.00 97.38 93 ARG A O 1
ATOM 678 N N . PRO A 1 94 ? -1.779 0.974 -15.154 1.00 96.94 94 PRO A N 1
ATOM 679 C CA . PRO A 1 94 ? -1.047 -0.038 -15.916 1.00 96.94 94 PRO A CA 1
ATOM 680 C C . PRO A 1 94 ? -0.267 0.547 -17.100 1.00 96.94 94 PRO A C 1
ATOM 682 O O . PRO A 1 94 ? 0.817 0.085 -17.413 1.00 96.94 94 PRO A O 1
ATOM 685 N N . THR A 1 95 ? -0.786 1.609 -17.717 1.00 95.50 95 THR A N 1
ATOM 686 C CA . THR A 1 95 ? -0.189 2.264 -18.887 1.00 95.50 95 THR A CA 1
ATOM 687 C C . THR A 1 95 ? 0.991 3.186 -18.577 1.00 95.50 95 THR A C 1
ATOM 689 O O . THR A 1 95 ? 1.630 3.659 -19.513 1.00 95.50 95 THR A O 1
ATOM 692 N N . HIS A 1 96 ? 1.281 3.488 -17.306 1.00 95.06 96 HIS A N 1
ATOM 693 C CA . HIS A 1 96 ? 2.443 4.315 -16.966 1.00 95.06 96 HIS A CA 1
ATOM 694 C C . HIS A 1 96 ? 3.752 3.579 -17.274 1.00 95.06 96 HIS A C 1
ATOM 696 O O . HIS A 1 96 ? 3.807 2.347 -17.251 1.00 95.06 96 HIS A O 1
ATOM 702 N N . SER A 1 97 ? 4.814 4.343 -17.523 1.00 94.31 97 SER A N 1
ATOM 703 C CA . SER A 1 97 ? 6.150 3.780 -17.700 1.00 94.31 97 SER A CA 1
ATOM 704 C C . SER A 1 97 ? 6.800 3.423 -16.358 1.00 94.31 97 SER A C 1
ATOM 706 O O . SER A 1 97 ? 6.398 3.905 -15.292 1.00 94.31 97 SER A O 1
ATOM 708 N N . LEU A 1 98 ? 7.856 2.607 -16.411 1.00 92.88 98 LEU A N 1
ATOM 709 C CA . LEU A 1 98 ? 8.696 2.313 -15.245 1.00 92.88 98 LEU A CA 1
ATOM 710 C C . LEU A 1 98 ? 9.353 3.585 -14.685 1.00 92.88 98 LEU A C 1
ATOM 712 O O . LEU A 1 98 ? 9.447 3.737 -13.468 1.00 92.88 98 LEU A O 1
ATOM 716 N N . MET A 1 99 ? 9.765 4.513 -15.557 1.00 91.38 99 MET A N 1
ATOM 717 C CA . MET A 1 99 ? 10.396 5.768 -15.137 1.00 91.38 99 MET A CA 1
ATOM 718 C C . MET A 1 99 ? 9.410 6.665 -14.382 1.00 91.38 99 MET A C 1
ATOM 720 O O . MET A 1 99 ? 9.749 7.181 -13.319 1.00 91.38 99 MET A O 1
ATOM 724 N N . ASP A 1 100 ? 8.166 6.774 -14.861 1.00 92.88 100 ASP A N 1
ATOM 725 C CA . ASP A 1 100 ? 7.119 7.531 -14.162 1.00 92.88 100 ASP A CA 1
ATOM 726 C C . ASP A 1 100 ? 6.858 6.963 -12.763 1.00 92.88 100 ASP A C 1
ATOM 728 O O . ASP A 1 100 ? 6.648 7.711 -11.806 1.00 92.88 100 ASP A O 1
ATOM 732 N N . ALA A 1 101 ? 6.856 5.632 -12.627 1.00 94.69 101 ALA A N 1
ATOM 733 C CA . ALA A 1 101 ? 6.711 4.986 -11.328 1.00 94.69 101 ALA A CA 1
ATOM 734 C C . ALA A 1 101 ? 7.895 5.287 -10.408 1.00 94.69 101 ALA A C 1
ATOM 736 O O . ALA A 1 101 ? 7.671 5.649 -9.254 1.00 94.69 101 ALA A O 1
ATOM 737 N N . ALA A 1 102 ? 9.127 5.178 -10.913 1.00 93.94 102 ALA A N 1
ATOM 738 C CA . ALA A 1 102 ? 10.335 5.472 -10.150 1.00 93.94 102 ALA A CA 1
ATOM 739 C C . ALA A 1 102 ? 10.354 6.926 -9.652 1.00 93.94 102 ALA A C 1
ATOM 741 O O . ALA A 1 102 ? 10.608 7.165 -8.471 1.00 93.94 102 ALA A O 1
ATOM 742 N N . MET A 1 103 ? 10.009 7.887 -10.516 1.00 94.00 103 MET A N 1
ATOM 743 C CA . MET A 1 103 ? 9.909 9.303 -10.149 1.00 94.00 103 MET A CA 1
ATOM 744 C C . MET A 1 103 ? 8.844 9.536 -9.077 1.00 94.00 103 MET A C 1
ATOM 746 O O . MET A 1 103 ? 9.146 10.117 -8.038 1.00 94.00 103 MET A O 1
ATOM 750 N N . LYS A 1 104 ? 7.628 9.001 -9.260 1.00 94.88 104 LYS A N 1
ATOM 751 C CA . LYS A 1 104 ? 6.553 9.109 -8.257 1.00 94.88 104 LYS A CA 1
ATOM 752 C C . LYS A 1 104 ? 6.948 8.505 -6.912 1.00 94.88 104 LYS A C 1
ATOM 754 O O . LYS A 1 104 ? 6.640 9.075 -5.869 1.00 94.88 104 LYS A O 1
ATOM 759 N N . MET A 1 105 ? 7.609 7.349 -6.929 1.00 94.75 105 MET A N 1
ATOM 760 C CA . MET A 1 105 ? 8.110 6.694 -5.721 1.00 94.75 105 MET A CA 1
ATOM 761 C C . MET A 1 105 ? 9.159 7.555 -5.008 1.00 94.75 105 MET A C 1
ATOM 763 O O . MET A 1 105 ? 9.088 7.705 -3.788 1.00 94.75 105 MET A O 1
ATOM 767 N N . ALA A 1 106 ? 10.087 8.154 -5.758 1.00 94.31 106 ALA A N 1
ATOM 768 C CA . ALA A 1 106 ? 11.122 9.031 -5.219 1.00 94.31 106 ALA A CA 1
ATOM 769 C C . ALA A 1 106 ? 10.537 10.322 -4.625 1.00 94.31 106 ALA A C 1
ATOM 771 O O . ALA A 1 106 ? 10.798 10.631 -3.463 1.00 94.31 106 ALA A O 1
ATOM 772 N N . GLU A 1 107 ? 9.699 11.034 -5.382 1.00 94.88 107 GLU A N 1
ATOM 773 C CA . GLU A 1 107 ? 9.056 12.287 -4.959 1.00 94.88 107 GLU A CA 1
ATOM 774 C C . GLU A 1 107 ? 8.232 12.102 -3.684 1.00 94.88 107 GLU A C 1
ATOM 776 O O . GLU A 1 107 ? 8.290 12.915 -2.764 1.00 94.88 107 GLU A O 1
ATOM 781 N N . ALA A 1 108 ? 7.497 10.997 -3.605 1.00 91.88 108 ALA A N 1
ATOM 782 C CA . ALA A 1 108 ? 6.663 10.692 -2.457 1.00 91.88 108 ALA A CA 1
ATOM 783 C C . ALA A 1 108 ? 7.376 9.943 -1.329 1.00 91.88 108 ALA A C 1
ATOM 785 O O . ALA A 1 108 ? 6.758 9.658 -0.303 1.00 91.88 108 ALA A O 1
ATOM 786 N N . SER A 1 109 ? 8.651 9.585 -1.511 1.00 91.50 109 SER A N 1
ATOM 787 C CA . SER A 1 109 ? 9.407 8.747 -0.573 1.00 91.50 109 SER A CA 1
ATOM 788 C C . SER A 1 109 ? 8.696 7.429 -0.217 1.00 91.50 109 SER A C 1
ATOM 790 O O . SER A 1 109 ? 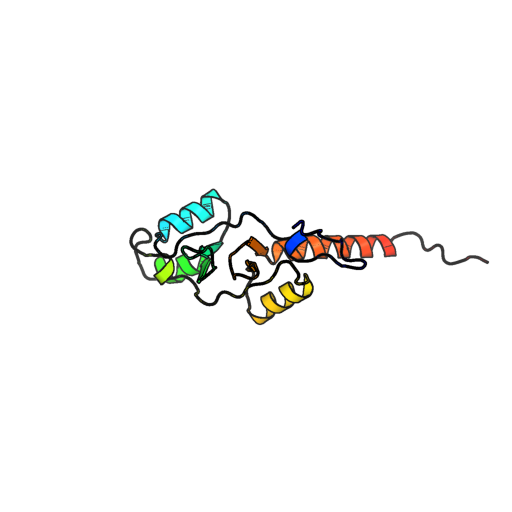8.745 6.962 0.923 1.00 91.50 109 SER A O 1
ATOM 792 N N . ILE A 1 110 ? 8.041 6.804 -1.200 1.00 91.69 110 ILE A N 1
ATOM 793 C CA . ILE A 1 110 ? 7.358 5.513 -1.049 1.00 91.69 110 ILE A CA 1
ATOM 794 C C . ILE A 1 110 ? 8.081 4.425 -1.833 1.00 91.69 110 ILE A C 1
ATOM 796 O O . ILE A 1 110 ? 8.685 4.670 -2.870 1.00 91.69 110 ILE A O 1
ATOM 800 N N . ARG A 1 111 ? 7.982 3.184 -1.356 1.00 92.25 111 ARG A N 1
ATOM 801 C CA . ARG A 1 111 ? 8.613 2.023 -2.009 1.00 92.25 111 ARG A CA 1
ATOM 802 C C . ARG A 1 111 ? 7.636 1.117 -2.749 1.00 92.25 111 ARG A C 1
ATOM 804 O O . ARG A 1 111 ? 8.045 0.116 -3.326 1.00 92.25 111 ARG A O 1
ATOM 811 N N . ARG A 1 112 ? 6.340 1.405 -2.646 1.00 92.19 112 ARG A N 1
ATOM 812 C CA . ARG A 1 112 ? 5.250 0.578 -3.164 1.00 92.19 112 ARG A CA 1
ATOM 813 C C . ARG A 1 112 ? 4.187 1.484 -3.753 1.00 92.19 112 ARG A C 1
ATOM 815 O O . ARG A 1 112 ? 3.739 2.412 -3.088 1.00 92.19 112 ARG A O 1
ATOM 822 N N . LEU A 1 113 ? 3.791 1.189 -4.981 1.00 95.81 113 LEU A N 1
ATOM 823 C CA . LEU A 1 113 ? 2.854 1.963 -5.773 1.00 95.81 113 LEU A CA 1
ATOM 824 C C . LEU A 1 113 ? 1.674 1.064 -6.163 1.00 95.81 113 LEU A C 1
ATOM 826 O O . LEU A 1 113 ? 1.799 0.222 -7.056 1.00 95.81 113 LEU A O 1
ATOM 830 N N . PRO A 1 114 ? 0.523 1.206 -5.487 1.00 96.69 114 PRO A N 1
ATOM 831 C CA . PRO A 1 114 ? -0.740 0.638 -5.936 1.00 96.69 114 PRO A CA 1
ATOM 832 C C . PRO A 1 114 ? -1.036 0.983 -7.395 1.00 96.69 114 PRO A C 1
ATOM 834 O O . PRO A 1 114 ? -0.988 2.151 -7.778 1.00 96.69 114 PRO A O 1
ATOM 837 N N . ILE A 1 115 ? -1.390 -0.017 -8.196 1.00 97.50 115 ILE A N 1
ATOM 838 C CA . ILE A 1 115 ? -1.830 0.172 -9.578 1.00 97.50 115 ILE A CA 1
ATOM 839 C C . ILE A 1 115 ? -3.347 0.045 -9.628 1.00 97.50 115 ILE A C 1
ATOM 841 O O . ILE A 1 115 ? -3.911 -0.922 -9.105 1.00 97.50 115 ILE A O 1
ATOM 845 N N . VAL A 1 116 ? -4.010 1.031 -10.233 1.00 97.50 116 VAL A N 1
ATOM 846 C CA . VAL A 1 116 ? -5.473 1.130 -10.278 1.00 97.50 116 VAL A CA 1
ATOM 847 C C . VAL A 1 116 ? -6.015 1.225 -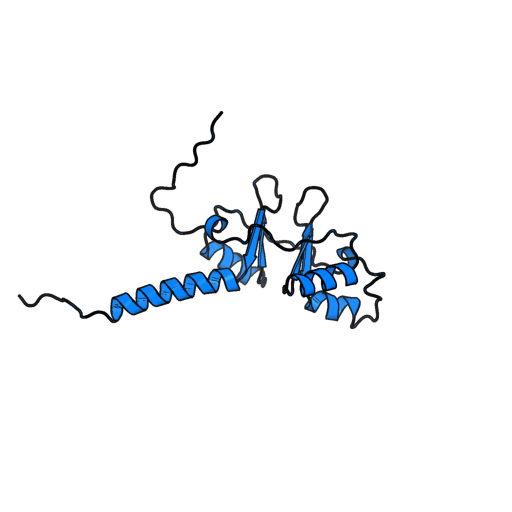11.703 1.00 97.50 116 VAL A C 1
ATOM 849 O O . VAL A 1 116 ? -5.339 1.717 -12.606 1.00 97.50 116 VAL A O 1
ATOM 852 N N . ASP A 1 117 ? -7.250 0.760 -11.893 1.00 96.44 117 ASP A N 1
ATOM 853 C CA . ASP A 1 117 ? -8.009 0.934 -13.136 1.00 96.44 117 ASP A CA 1
ATOM 854 C C . ASP A 1 117 ? -8.620 2.347 -13.268 1.00 96.44 117 ASP A C 1
ATOM 856 O O . ASP A 1 117 ? -8.442 3.230 -12.422 1.00 96.44 117 ASP A O 1
ATOM 860 N N . ASP A 1 118 ? -9.383 2.581 -14.337 1.00 95.88 118 ASP A N 1
ATOM 861 C CA . ASP A 1 118 ? -10.075 3.856 -14.583 1.00 95.88 118 ASP A CA 1
ATOM 862 C C . ASP A 1 118 ? -11.155 4.183 -13.550 1.00 95.88 118 ASP A C 1
ATOM 864 O O . ASP A 1 118 ? -11.480 5.350 -13.338 1.00 95.88 118 ASP A O 1
ATOM 868 N N . GLN A 1 119 ? -11.658 3.175 -12.840 1.00 96.00 119 GLN A N 1
ATOM 869 C CA . GLN A 1 119 ? -12.601 3.350 -11.740 1.00 96.00 119 GLN A CA 1
ATOM 870 C C . GLN A 1 119 ? -11.892 3.583 -10.394 1.00 96.00 119 GLN A C 1
ATOM 872 O O . GLN A 1 119 ? -12.559 3.825 -9.381 1.00 96.00 119 GLN A O 1
ATOM 877 N N . GLY A 1 120 ? -10.555 3.548 -10.368 1.00 95.62 120 GLY A N 1
ATOM 878 C CA . GLY A 1 120 ? -9.718 3.711 -9.180 1.00 95.62 120 GLY A CA 1
ATOM 879 C C . GLY A 1 120 ? -9.620 2.451 -8.318 1.00 95.62 120 GLY A C 1
ATOM 880 O O . GLY A 1 120 ? -9.234 2.537 -7.152 1.00 95.62 120 GLY A O 1
ATOM 881 N N . ARG A 1 121 ? -10.013 1.289 -8.843 1.00 96.50 121 ARG A N 1
ATOM 882 C CA . ARG A 1 121 ? -9.948 0.010 -8.128 1.00 96.50 121 ARG A CA 1
ATOM 883 C C . ARG A 1 121 ? -8.572 -0.600 -8.308 1.00 96.50 121 ARG A C 1
ATOM 885 O O . ARG A 1 121 ? -8.017 -0.565 -9.401 1.00 96.50 121 ARG A O 1
ATOM 892 N N . MET A 1 122 ? -8.037 -1.185 -7.245 1.00 95.56 122 MET A N 1
ATOM 893 C CA . MET A 1 122 ? -6.732 -1.833 -7.278 1.00 95.56 122 MET A CA 1
ATOM 894 C C . MET A 1 122 ? -6.734 -3.049 -8.213 1.00 95.56 122 MET A C 1
ATOM 896 O O . MET A 1 122 ? -7.522 -3.982 -8.035 1.00 95.56 122 MET A O 1
ATOM 900 N N . VAL A 1 123 ? -5.799 -3.040 -9.162 1.00 96.75 123 VAL A N 1
ATOM 901 C CA . VAL A 1 123 ? -5.531 -4.130 -10.113 1.00 96.75 123 VAL A CA 1
ATOM 902 C C . VAL A 1 123 ? -4.143 -4.743 -9.937 1.00 96.75 123 VAL A C 1
ATOM 904 O O . VAL A 1 123 ? -3.920 -5.860 -10.393 1.00 96.75 123 VAL A O 1
ATOM 907 N N . GLY A 1 124 ? -3.240 -4.064 -9.228 1.00 95.62 124 GLY A N 1
ATOM 908 C CA . GLY A 1 124 ? -1.938 -4.620 -8.885 1.00 95.62 124 GLY A CA 1
ATOM 909 C C . GLY A 1 124 ? -1.127 -3.744 -7.939 1.00 95.62 124 GLY A C 1
ATOM 910 O O . GLY A 1 124 ? -1.612 -2.736 -7.418 1.00 95.62 124 GLY A O 1
ATOM 911 N N . LEU A 1 125 ? 0.118 -4.145 -7.714 1.00 95.38 125 LEU A N 1
ATOM 912 C CA . LEU A 1 125 ? 1.106 -3.425 -6.918 1.00 95.38 125 LEU A CA 1
ATOM 913 C C . LEU A 1 125 ? 2.471 -3.540 -7.594 1.00 95.38 125 LEU A C 1
ATOM 915 O O . LEU A 1 125 ? 2.848 -4.628 -8.020 1.00 95.38 125 LEU A O 1
ATOM 919 N N . VAL A 1 126 ? 3.198 -2.429 -7.658 1.00 95.44 126 VAL A N 1
ATOM 920 C CA . VAL A 1 126 ? 4.606 -2.398 -8.072 1.00 95.44 126 VAL A CA 1
ATOM 921 C C . VAL A 1 126 ? 5.435 -1.900 -6.898 1.00 95.44 126 VAL A C 1
ATOM 923 O O . VAL A 1 126 ? 5.065 -0.925 -6.242 1.00 95.44 126 VAL A O 1
ATOM 926 N N . SER A 1 127 ? 6.546 -2.561 -6.617 1.00 93.50 127 SER A N 1
ATOM 927 C CA . SER A 1 127 ? 7.536 -2.155 -5.626 1.00 93.50 127 SER A CA 1
ATOM 928 C C . SER A 1 127 ? 8.813 -1.638 -6.287 1.00 93.50 127 SER A C 1
ATOM 930 O O . SER A 1 127 ? 9.057 -1.864 -7.470 1.00 93.50 127 SER A O 1
ATOM 932 N N . VAL A 1 128 ? 9.646 -0.944 -5.512 1.00 93.69 128 VAL A N 1
ATOM 933 C CA . VAL A 1 128 ? 11.003 -0.580 -5.947 1.00 93.69 128 VAL A CA 1
ATOM 934 C C . VAL A 1 128 ? 11.809 -1.828 -6.311 1.00 93.69 128 VAL A C 1
ATOM 936 O O . VAL A 1 128 ? 12.556 -1.789 -7.281 1.00 93.69 128 VAL A O 1
ATOM 939 N N . ASP A 1 129 ? 11.624 -2.934 -5.589 1.00 92.06 129 ASP A N 1
ATOM 940 C CA . ASP A 1 129 ? 12.340 -4.185 -5.855 1.00 92.06 129 ASP A CA 1
ATOM 941 C C . ASP A 1 129 ? 11.968 -4.747 -7.238 1.00 92.06 129 ASP A C 1
ATOM 943 O O . ASP A 1 129 ? 12.854 -5.144 -7.994 1.00 92.06 129 ASP A O 1
ATOM 947 N N . ASP A 1 130 ? 10.688 -4.670 -7.621 1.00 91.56 130 ASP A N 1
ATOM 948 C CA . ASP A 1 130 ? 10.228 -5.060 -8.962 1.00 91.56 130 ASP A CA 1
ATOM 949 C C . ASP A 1 130 ? 10.895 -4.202 -10.054 1.00 91.56 130 ASP A C 1
ATOM 951 O O . ASP A 1 130 ? 11.344 -4.722 -11.076 1.00 91.56 130 ASP A O 1
ATOM 955 N N . LEU A 1 131 ? 11.014 -2.885 -9.830 1.00 92.44 131 LEU A N 1
ATOM 956 C CA . LEU A 1 131 ? 11.700 -1.978 -10.760 1.00 92.44 131 LEU A CA 1
ATOM 957 C C . LEU A 1 131 ? 13.199 -2.298 -10.863 1.00 92.44 131 LEU A C 1
ATOM 959 O O . LEU A 1 131 ? 13.758 -2.293 -11.960 1.00 92.44 131 LEU A O 1
ATOM 963 N N . LEU A 1 132 ? 13.855 -2.587 -9.735 1.00 91.88 132 LEU A N 1
ATOM 964 C CA . LEU A 1 132 ? 15.286 -2.887 -9.689 1.00 91.88 132 LEU A CA 1
ATOM 965 C C . LEU A 1 132 ? 15.634 -4.148 -10.479 1.00 91.88 132 LEU A C 1
ATOM 967 O O . LEU A 1 132 ? 16.626 -4.138 -11.204 1.00 91.88 132 LEU A O 1
ATOM 971 N N . VAL A 1 133 ? 14.823 -5.205 -10.387 1.00 91.12 133 VAL A N 1
ATOM 972 C CA . VAL A 1 133 ? 15.049 -6.451 -11.140 1.00 91.12 133 VAL A CA 1
ATOM 973 C C . VAL A 1 133 ? 15.129 -6.183 -12.647 1.00 91.12 133 VAL A C 1
ATOM 975 O O . VAL A 1 133 ? 16.043 -6.672 -13.318 1.00 91.12 133 VAL A O 1
ATOM 978 N N . ILE A 1 134 ? 14.223 -5.359 -13.179 1.00 88.50 134 ILE A N 1
ATOM 979 C CA . ILE A 1 134 ? 14.225 -4.996 -14.601 1.00 88.50 134 ILE A CA 1
ATOM 980 C C . ILE A 1 134 ? 15.430 -4.119 -14.945 1.00 88.50 134 ILE A C 1
ATOM 982 O O . ILE A 1 134 ? 16.160 -4.421 -15.887 1.00 88.50 134 ILE A O 1
ATOM 986 N N . LEU A 1 135 ? 15.694 -3.072 -14.160 1.00 86.44 135 LEU A N 1
ATOM 987 C CA . LEU A 1 135 ? 16.800 -2.147 -14.429 1.00 86.44 135 LEU A CA 1
ATOM 988 C C . LEU A 1 135 ? 18.172 -2.837 -14.383 1.00 86.44 135 LEU A C 1
ATOM 990 O O . LEU A 1 135 ? 19.043 -2.528 -15.194 1.00 86.44 135 LEU A O 1
ATOM 994 N N . ILE A 1 136 ? 18.363 -3.799 -13.475 1.00 90.75 136 ILE A N 1
ATOM 995 C CA . ILE A 1 136 ? 19.588 -4.609 -13.396 1.00 90.75 136 ILE A CA 1
ATOM 996 C C . ILE A 1 136 ? 19.731 -5.501 -14.634 1.00 90.75 136 ILE A C 1
ATOM 998 O O . ILE A 1 136 ? 20.836 -5.653 -15.161 1.00 90.75 136 ILE A O 1
ATOM 1002 N N . THR A 1 137 ? 18.625 -6.070 -15.119 1.00 88.06 137 THR A N 1
ATOM 1003 C CA . THR A 1 137 ? 18.619 -6.896 -16.335 1.00 88.06 137 THR A CA 1
ATOM 1004 C C . THR A 1 137 ? 19.014 -6.064 -17.556 1.00 88.06 137 THR A C 1
ATOM 1006 O O . THR A 1 137 ? 19.905 -6.458 -18.308 1.00 88.06 137 THR A O 1
ATOM 1009 N N . GLU A 1 138 ? 18.444 -4.867 -17.706 1.00 86.62 138 GLU A N 1
ATOM 1010 C CA . GLU A 1 138 ? 18.793 -3.949 -18.797 1.00 86.62 138 GLU A CA 1
ATOM 1011 C C . GLU A 1 138 ? 20.253 -3.491 -18.728 1.00 86.62 138 GLU A C 1
ATOM 1013 O O . GLU A 1 138 ? 20.969 -3.508 -19.731 1.00 86.62 138 GLU A O 1
ATOM 1018 N N . LEU A 1 139 ? 20.742 -3.155 -17.531 1.00 89.25 139 LEU A N 1
ATOM 1019 C CA . LEU A 1 139 ? 22.145 -2.796 -17.341 1.00 89.25 139 LEU A CA 1
ATOM 1020 C C . LEU A 1 139 ? 23.084 -3.953 -17.711 1.00 89.25 139 LEU A C 1
ATOM 1022 O O . LEU A 1 139 ? 24.133 -3.730 -18.317 1.00 89.25 139 LEU A O 1
ATOM 1026 N N . SER A 1 140 ? 22.696 -5.189 -17.396 1.00 89.56 140 SER A N 1
ATOM 1027 C CA . SER A 1 140 ? 23.456 -6.390 -17.757 1.00 89.56 140 SER A CA 1
ATOM 1028 C C . SER A 1 140 ? 23.511 -6.589 -19.274 1.00 89.56 140 SER A C 1
ATOM 1030 O O . SER A 1 140 ? 24.578 -6.886 -19.812 1.00 89.56 140 SER A O 1
ATOM 1032 N N . ASN A 1 141 ? 22.401 -6.351 -19.982 1.00 86.94 141 ASN A N 1
ATOM 1033 C CA . ASN A 1 141 ? 22.353 -6.412 -21.446 1.00 86.94 141 ASN A CA 1
ATOM 1034 C C . ASN A 1 141 ? 23.275 -5.364 -22.088 1.00 86.94 141 ASN A C 1
ATOM 1036 O O . ASN A 1 141 ? 24.037 -5.682 -23.003 1.00 86.94 141 ASN A O 1
ATOM 1040 N N . ILE A 1 142 ? 23.259 -4.129 -21.574 1.00 87.62 142 ILE A N 1
ATOM 1041 C CA . ILE A 1 142 ? 24.156 -3.055 -22.029 1.00 87.62 142 ILE A CA 1
ATOM 1042 C C . ILE A 1 142 ? 25.619 -3.433 -21.764 1.00 87.62 142 ILE A C 1
ATOM 1044 O O . ILE A 1 142 ? 26.467 -3.288 -22.645 1.00 87.62 142 ILE A O 1
ATOM 1048 N N . SER A 1 143 ? 25.916 -3.963 -20.574 1.00 91.50 143 SER A N 1
ATOM 1049 C CA . SER A 1 143 ? 27.261 -4.414 -20.209 1.00 91.50 143 SER A CA 1
ATOM 1050 C C . SER A 1 143 ? 27.769 -5.535 -21.125 1.00 91.50 143 SER A C 1
ATOM 1052 O O . SER A 1 143 ? 28.928 -5.506 -21.538 1.00 91.50 143 SER A O 1
ATOM 1054 N N . ALA A 1 144 ? 26.914 -6.487 -21.502 1.00 87.25 144 ALA A N 1
ATOM 1055 C CA . ALA A 1 144 ? 27.272 -7.554 -22.433 1.00 87.25 144 ALA A CA 1
ATOM 1056 C C . ALA A 1 144 ? 27.568 -7.024 -23.847 1.00 87.25 144 ALA A C 1
ATOM 1058 O O . ALA A 1 144 ? 28.506 -7.490 -24.497 1.00 87.25 144 ALA A O 1
ATOM 1059 N N . ALA A 1 145 ? 26.814 -6.024 -24.312 1.00 85.44 145 ALA A N 1
ATOM 1060 C CA . ALA A 1 145 ? 27.002 -5.432 -25.635 1.00 85.44 145 ALA A CA 1
ATOM 1061 C C . ALA A 1 145 ? 28.367 -4.736 -25.790 1.00 85.44 145 ALA A C 1
ATOM 1063 O O . ALA A 1 145 ? 28.981 -4.834 -26.851 1.00 85.44 145 ALA A O 1
ATOM 1064 N N . ILE A 1 146 ? 28.867 -4.077 -24.737 1.00 87.25 146 ILE A N 1
ATOM 1065 C CA . ILE A 1 146 ? 30.189 -3.421 -24.751 1.00 87.25 146 ILE A CA 1
ATOM 1066 C C . ILE A 1 146 ? 31.359 -4.392 -24.523 1.00 87.25 146 ILE A C 1
ATOM 1068 O O . ILE A 1 146 ? 32.487 -4.075 -24.889 1.00 87.25 146 ILE A O 1
ATOM 1072 N N . ALA A 1 147 ? 31.113 -5.558 -23.916 1.00 78.38 147 ALA A N 1
ATOM 1073 C CA . ALA A 1 147 ? 32.141 -6.565 -23.635 1.00 78.38 147 ALA A CA 1
ATOM 1074 C C . ALA A 1 147 ? 32.417 -7.512 -24.821 1.00 78.38 147 ALA A C 1
ATOM 1076 O O . ALA A 1 147 ? 33.407 -8.247 -24.809 1.00 78.38 147 ALA A O 1
ATOM 1077 N N . GLY A 1 148 ? 31.553 -7.519 -25.842 1.00 69.62 148 GLY A N 1
ATOM 1078 C CA . GLY A 1 148 ? 31.763 -8.292 -27.066 1.00 69.62 148 GLY A CA 1
ATOM 1079 C C . GLY A 1 148 ? 32.933 -7.755 -27.910 1.00 69.62 148 GLY A C 1
ATOM 1080 O O . GLY A 1 148 ? 33.239 -6.564 -27.857 1.00 69.62 148 GLY A O 1
ATOM 1081 N N . PRO A 1 149 ? 33.606 -8.597 -28.718 1.00 59.72 149 PRO A N 1
ATOM 1082 C CA . PRO A 1 149 ? 34.700 -8.140 -29.569 1.00 59.72 149 PRO A CA 1
ATOM 1083 C C . PRO A 1 149 ? 34.209 -7.095 -30.582 1.00 59.72 149 PRO A C 1
ATOM 1085 O O . PRO A 1 149 ? 33.354 -7.380 -31.424 1.00 59.72 149 PRO A O 1
ATOM 1088 N N . SER A 1 150 ? 34.790 -5.893 -30.528 1.00 55.78 150 SER A N 1
ATOM 1089 C CA . SER A 1 150 ? 34.590 -4.836 -31.523 1.00 55.78 150 SER A CA 1
ATOM 1090 C C . SER A 1 150 ? 35.019 -5.317 -32.911 1.00 55.78 150 SER A C 1
ATOM 1092 O O . SER A 1 150 ? 36.206 -5.353 -33.225 1.00 55.78 150 SER A O 1
ATOM 1094 N N . LYS A 1 151 ? 34.054 -5.628 -33.784 1.00 55.47 151 LYS A N 1
ATOM 1095 C CA . LYS A 1 151 ? 34.273 -5.698 -35.238 1.00 55.47 151 LYS A CA 1
ATOM 1096 C C . LYS A 1 151 ? 34.240 -4.284 -35.823 1.00 55.47 151 LYS A C 1
ATOM 1098 O O . LYS A 1 151 ? 33.369 -3.961 -36.625 1.00 55.47 151 LYS A O 1
ATOM 1103 N N . ILE A 1 152 ? 35.143 -3.411 -35.383 1.00 61.47 152 ILE A N 1
ATOM 1104 C CA . ILE A 1 152 ? 35.356 -2.143 -36.086 1.00 61.47 152 ILE A CA 1
ATOM 1105 C C . ILE A 1 152 ? 36.247 -2.462 -37.290 1.00 61.47 152 ILE A C 1
ATOM 1107 O O . ILE A 1 152 ? 37.289 -3.098 -37.141 1.00 61.47 152 ILE A O 1
ATOM 1111 N N . LEU A 1 153 ? 35.749 -2.099 -38.474 1.00 52.06 153 LEU A N 1
ATOM 1112 C CA . LEU A 1 153 ? 36.278 -2.400 -39.803 1.00 52.06 153 LEU A CA 1
ATOM 1113 C C . LEU A 1 153 ? 37.813 -2.372 -39.869 1.00 52.06 153 LEU A C 1
ATOM 1115 O O . LEU A 1 153 ? 38.431 -1.329 -39.678 1.00 52.06 153 LEU A O 1
ATOM 1119 N N . THR A 1 154 ? 38.410 -3.503 -40.240 1.00 47.69 154 THR A N 1
ATOM 1120 C CA . THR A 1 154 ? 39.706 -3.518 -40.926 1.00 47.69 154 THR A CA 1
ATOM 1121 C C . THR A 1 154 ? 39.387 -3.485 -42.419 1.00 47.69 154 THR A C 1
ATOM 1123 O O . THR A 1 154 ? 38.870 -4.462 -42.960 1.00 47.69 154 THR A O 1
ATOM 1126 N N . THR A 1 155 ? 39.570 -2.332 -43.058 1.00 54.38 155 THR A N 1
ATOM 1127 C CA . THR A 1 155 ? 39.555 -2.166 -44.521 1.00 54.38 155 THR A CA 1
ATOM 1128 C C . THR A 1 155 ? 40.906 -1.623 -44.936 1.00 54.38 155 THR A C 1
ATOM 1130 O O . THR A 1 155 ? 41.428 -0.771 -44.182 1.00 54.38 155 THR A O 1
#

Secondary structure (DSSP, 8-state):
--------TTPPPBHHHHSBSS--EE-TTSBHHHHHHHHHHHT-SEEEEE-TT--EEEEEEHHHHIIIIITTT--TTTSBGGGTSB-----B-TTSBHHHHHHHHHHTT-SEEEEE-TTS-EEEEEEHHHHHHHHHHHHHHHHHHHHS-------

Solvent-accessible surface area (backbone atoms only — not comparable to full-atom values): 8878 Å² total; per-residue (Å²): 135,87,84,78,81,73,81,69,89,84,66,73,76,31,37,59,83,66,34,42,68,78,60,63,66,43,47,46,80,39,30,38,44,58,49,53,49,50,25,61,78,70,73,39,71,55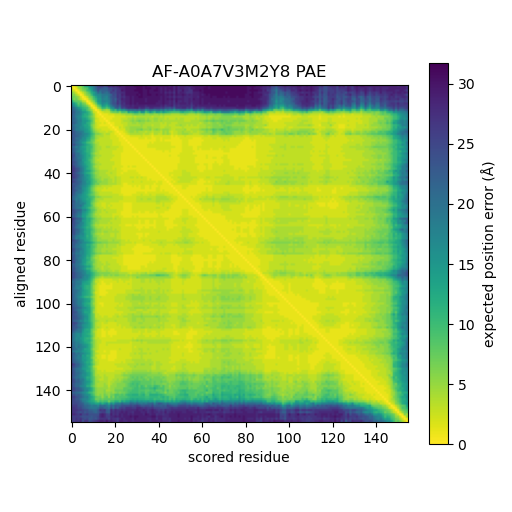,35,40,22,26,50,99,76,42,27,65,54,20,39,43,35,58,65,43,46,46,59,68,25,57,72,66,72,48,57,43,78,78,35,40,33,62,82,59,34,47,59,84,64,64,68,45,42,42,85,38,42,58,64,60,50,52,50,54,26,59,78,66,73,43,61,63,36,43,21,28,51,97,87,48,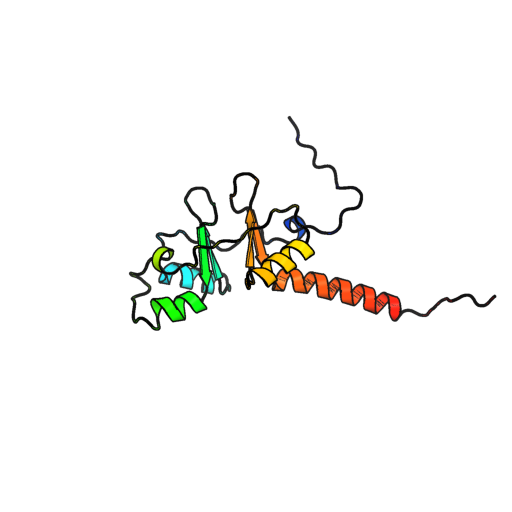28,60,57,24,32,41,39,53,67,62,52,48,58,53,53,53,51,52,51,48,54,55,53,51,65,71,69,49,87,80,84,70,83,89,126

Nearest PDB structures (foldseek):
  1xkf-assembly1_B-2  TM=8.939E-01  e=1.607E-11  Mycobacterium tuberculosis
  3fhm-assembly2_C  TM=8.359E-01  e=7.701E-12  Agrobacterium fabrum str. C58
  3fhm-assembly2_B  TM=8.876E-01  e=4.383E-11  Agrobacterium fabrum str. C58
  1pvm-assembly1_A  TM=8.333E-01  e=8.003E-11  Thermoplasma acidophilum DSM 1728
  6e4u-assembly1_C  TM=8.995E-01  e=8.400E-08  Rattus norvegicus

Mean predicted aligned error: 7.38 Å